Protein AF-A0A521C6M3-F1 (afdb_monomer_lite)

Secondary structure (DSSP, 8-state):
-PPPHHHHHHHHHHHHHHHHHHHHHHHHHHHHHHHHHHHHHTT--HHHHHHHH---HHHHHT-

Foldseek 3Di:
DDDDPVNVVVVVVVVVVVVVVVCVVVVLLVVLVVQLVVCVVVVDDLVVSCVVRVDDSVSSVVD

Sequence (63 aa):
MERSPEEIQQKIEWDHYAILQTAKREGLRAGVYNVARNLKNQGFTTETIKAATNLSIAEIKKL

Radius of gyration: 19.42 Å; chains: 1; bounding box: 49×16×44 Å

Structure (mmCIF, N/CA/C/O backbone):
data_AF-A0A521C6M3-F1
#
_entry.id   A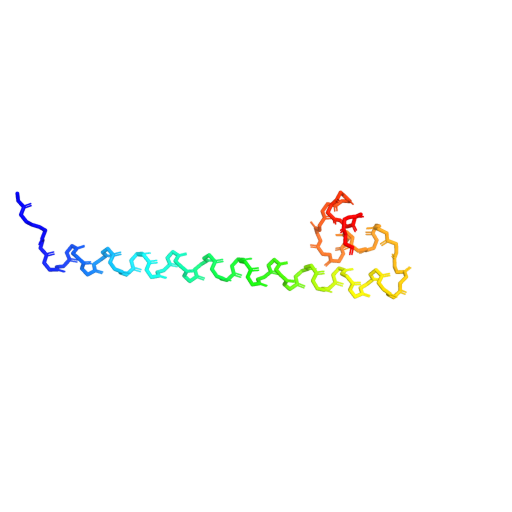F-A0A521C6M3-F1
#
loop_
_atom_site.group_PDB
_atom_site.id
_atom_site.type_symbol
_atom_site.label_atom_id
_atom_site.label_alt_id
_atom_site.label_comp_id
_atom_site.label_asym_id
_atom_site.label_entity_id
_atom_site.label_seq_id
_atom_site.pdbx_PDB_ins_code
_atom_site.Cartn_x
_atom_site.Cartn_y
_atom_site.Cartn_z
_atom_site.occupancy
_atom_site.B_iso_or_equiv
_atom_site.auth_seq_id
_atom_site.auth_comp_id
_atom_site.auth_asym_id
_atom_site.auth_atom_id
_atom_site.pdbx_PDB_model_num
ATOM 1 N N . MET A 1 1 ? 32.499 12.606 -27.042 1.00 68.25 1 MET A N 1
ATOM 2 C CA . MET A 1 1 ? 32.796 11.183 -26.791 1.00 68.25 1 MET A CA 1
ATOM 3 C C . MET A 1 1 ? 31.476 10.449 -26.815 1.00 68.25 1 MET A C 1
ATOM 5 O O . MET A 1 1 ? 30.570 10.861 -26.099 1.00 68.25 1 MET A O 1
ATOM 9 N N . GLU A 1 2 ? 31.335 9.464 -27.694 1.00 79.81 2 GLU A N 1
ATOM 10 C CA . GLU A 1 2 ? 30.194 8.547 -27.654 1.00 79.81 2 GLU A CA 1
ATOM 11 C C . GLU A 1 2 ? 30.384 7.580 -26.483 1.00 79.81 2 GLU A C 1
ATOM 13 O O . GLU A 1 2 ? 31.518 7.224 -26.161 1.00 79.81 2 GLU A O 1
ATOM 18 N N . ARG A 1 3 ? 29.285 7.219 -25.815 1.00 80.25 3 ARG A N 1
ATOM 19 C CA . ARG A 1 3 ? 29.310 6.250 -24.712 1.00 80.25 3 ARG A CA 1
ATOM 20 C C . ARG A 1 3 ? 29.677 4.874 -25.245 1.00 80.25 3 ARG A C 1
ATOM 22 O O . ARG A 1 3 ? 29.190 4.491 -26.310 1.00 80.25 3 ARG A O 1
ATOM 29 N N . SER A 1 4 ? 30.489 4.135 -24.501 1.00 92.38 4 SER A N 1
ATOM 30 C CA . SER A 1 4 ? 30.818 2.763 -24.865 1.00 92.38 4 SER A CA 1
ATOM 31 C C . SER A 1 4 ? 29.581 1.856 -24.731 1.00 92.38 4 SER A C 1
ATOM 33 O O . SER A 1 4 ? 28.654 2.166 -23.970 1.00 92.38 4 SER A O 1
ATOM 35 N N . PRO A 1 5 ? 29.530 0.724 -25.453 1.00 91.69 5 PRO A N 1
ATOM 36 C CA . PRO A 1 5 ? 28.463 -0.264 -25.298 1.00 91.69 5 PRO A CA 1
ATOM 37 C C . PRO A 1 5 ? 28.269 -0.727 -23.845 1.00 91.69 5 PRO A C 1
ATOM 39 O O . PRO A 1 5 ? 27.139 -0.925 -23.405 1.00 91.69 5 PRO A O 1
ATOM 42 N N . GLU A 1 6 ? 29.352 -0.841 -23.077 1.00 91.69 6 GLU A N 1
ATOM 43 C CA . GLU A 1 6 ? 29.327 -1.229 -21.665 1.00 91.69 6 GLU A CA 1
ATOM 44 C C . GLU A 1 6 ? 28.666 -0.156 -20.790 1.00 91.69 6 GLU A C 1
ATOM 46 O O . GLU A 1 6 ? 27.850 -0.483 -19.929 1.00 91.69 6 GLU A O 1
ATOM 51 N N . GLU A 1 7 ? 28.954 1.126 -21.034 1.00 89.75 7 GLU A N 1
ATOM 52 C CA . GLU A 1 7 ? 28.304 2.240 -20.328 1.00 89.75 7 GLU A CA 1
ATOM 53 C C . GLU A 1 7 ? 26.800 2.304 -20.636 1.00 89.75 7 GLU A C 1
ATOM 55 O O . GLU A 1 7 ? 25.983 2.626 -19.767 1.00 89.75 7 GLU A O 1
ATOM 60 N N . ILE A 1 8 ? 26.415 1.981 -21.874 1.00 91.50 8 ILE A N 1
ATOM 61 C CA . ILE A 1 8 ? 25.008 1.885 -22.277 1.00 91.50 8 ILE A CA 1
ATOM 62 C C . ILE A 1 8 ? 24.329 0.718 -21.550 1.00 91.50 8 ILE A C 1
ATOM 64 O O . ILE A 1 8 ? 23.244 0.899 -20.993 1.00 91.50 8 ILE A O 1
ATOM 68 N N . GLN A 1 9 ? 24.974 -0.449 -21.503 1.00 92.44 9 GLN A N 1
ATOM 69 C CA . GLN A 1 9 ? 24.450 -1.640 -20.836 1.00 92.44 9 GLN A CA 1
ATOM 70 C C . GLN A 1 9 ? 24.265 -1.419 -19.327 1.00 92.44 9 GLN A C 1
ATOM 72 O O . GLN A 1 9 ? 23.189 -1.688 -18.794 1.00 92.44 9 GLN A O 1
ATOM 77 N N . GLN A 1 10 ? 25.262 -0.846 -18.646 1.00 91.19 10 GLN A N 1
ATOM 78 C CA . GLN A 1 10 ? 25.165 -0.523 -17.217 1.00 91.19 10 GLN A CA 1
ATOM 79 C C . GLN A 1 10 ? 24.013 0.438 -16.920 1.00 91.19 10 GLN A C 1
ATOM 81 O O . GLN A 1 10 ? 23.290 0.267 -15.937 1.00 91.19 10 GLN A O 1
ATOM 86 N N . LYS A 1 11 ? 23.797 1.433 -17.790 1.00 93.44 11 LYS A N 1
ATOM 87 C CA . LYS A 1 11 ? 22.664 2.345 -17.643 1.00 93.44 11 LYS A CA 1
ATOM 88 C C . LYS A 1 11 ? 21.320 1.616 -17.756 1.00 93.44 11 LYS A C 1
ATOM 90 O O . LYS A 1 11 ? 20.429 1.885 -16.952 1.00 93.44 11 LYS A O 1
ATOM 95 N N . ILE A 1 12 ? 21.169 0.711 -18.723 1.00 93.69 12 ILE A N 1
ATOM 96 C CA . ILE A 1 12 ? 19.937 -0.076 -18.898 1.00 93.69 12 ILE A CA 1
ATOM 97 C C . ILE A 1 12 ? 19.662 -0.926 -17.653 1.00 93.69 12 ILE A C 1
ATOM 99 O O . ILE A 1 12 ? 18.531 -0.963 -17.170 1.00 93.69 12 ILE A O 1
ATOM 103 N N . GLU A 1 13 ? 20.688 -1.573 -17.103 1.00 93.75 13 GLU A N 1
ATOM 104 C CA . GLU A 1 13 ? 20.566 -2.392 -15.892 1.00 93.75 13 GLU A CA 1
ATOM 105 C C . GLU A 1 13 ? 20.148 -1.567 -14.671 1.00 93.75 13 GLU A C 1
ATOM 107 O O . GLU A 1 13 ? 19.272 -1.982 -13.907 1.00 93.75 13 GLU A O 1
ATOM 112 N N . TRP A 1 14 ? 20.718 -0.371 -14.507 1.00 94.75 14 TRP A N 1
ATOM 113 C CA . TRP A 1 14 ? 20.331 0.552 -13.440 1.00 94.75 14 TRP A CA 1
ATOM 114 C C . TRP A 1 14 ? 18.886 1.021 -13.574 1.00 94.75 14 TRP A C 1
ATOM 116 O O . TRP A 1 14 ? 18.143 0.995 -12.590 1.00 94.75 14 TRP A O 1
ATOM 126 N N . ASP A 1 15 ? 18.469 1.411 -14.780 1.00 94.19 15 ASP A N 1
ATOM 127 C CA . ASP A 1 15 ? 17.094 1.839 -15.039 1.00 94.19 15 ASP A CA 1
ATOM 128 C C . ASP A 1 15 ? 16.112 0.684 -14.766 1.00 94.19 15 ASP A C 1
ATOM 130 O O . ASP A 1 15 ? 15.100 0.868 -14.086 1.00 94.19 15 ASP A O 1
ATOM 134 N N . HIS A 1 16 ? 16.440 -0.531 -15.218 1.00 91.94 16 HIS A N 1
ATOM 135 C CA . HIS A 1 16 ? 15.638 -1.727 -14.969 1.00 91.94 16 HIS A CA 1
ATOM 136 C C . HIS A 1 16 ? 15.492 -2.019 -13.470 1.00 91.94 16 HIS A C 1
ATOM 138 O O . HIS A 1 16 ? 14.382 -2.235 -12.976 1.00 91.94 16 HIS A O 1
ATOM 144 N N . TYR A 1 17 ? 16.596 -1.971 -12.721 1.00 93.81 17 TYR A N 1
ATOM 145 C CA . TYR A 1 17 ? 16.574 -2.173 -11.276 1.00 93.81 17 TYR A CA 1
ATOM 146 C C . TYR A 1 17 ? 15.738 -1.102 -10.559 1.00 93.81 17 TYR A C 1
ATOM 148 O O . TYR A 1 17 ? 14.928 -1.430 -9.688 1.00 93.81 17 TYR A O 1
ATOM 156 N N . ALA A 1 18 ? 15.876 0.168 -10.947 1.00 92.69 18 ALA A N 1
ATOM 157 C CA . ALA A 1 18 ? 15.100 1.266 -10.375 1.00 92.69 18 ALA A CA 1
ATOM 158 C C . ALA A 1 18 ? 13.588 1.090 -10.606 1.00 92.69 18 ALA A C 1
ATOM 160 O O . ALA A 1 18 ? 12.790 1.286 -9.681 1.00 92.69 18 ALA A O 1
ATOM 161 N N . ILE A 1 19 ? 13.190 0.662 -11.808 1.00 92.94 19 ILE A N 1
ATOM 162 C CA . ILE A 1 19 ? 11.794 0.351 -12.141 1.00 92.94 19 ILE A CA 1
ATOM 163 C C . ILE A 1 19 ? 11.272 -0.790 -11.261 1.00 92.94 19 ILE A C 1
ATOM 165 O O . ILE A 1 19 ? 10.215 -0.649 -10.645 1.00 92.94 19 ILE A O 1
ATOM 169 N N . LEU A 1 20 ? 12.019 -1.892 -11.138 1.00 90.19 20 LEU A N 1
ATOM 170 C CA . LEU A 1 20 ? 11.608 -3.038 -10.321 1.00 90.19 20 LEU A CA 1
ATOM 171 C C . LEU A 1 20 ? 11.431 -2.673 -8.843 1.00 90.19 20 LEU A C 1
ATOM 173 O O . LEU A 1 20 ? 10.445 -3.071 -8.218 1.00 90.19 20 LEU A O 1
ATOM 177 N N . GLN A 1 21 ? 12.357 -1.897 -8.276 1.00 90.00 21 GLN A N 1
ATOM 178 C CA . GLN A 1 21 ? 12.253 -1.453 -6.883 1.00 90.00 21 GLN A CA 1
ATOM 179 C C . GLN A 1 21 ? 11.048 -0.535 -6.663 1.00 90.00 21 GLN A C 1
ATOM 181 O O . GLN A 1 21 ? 10.358 -0.644 -5.645 1.00 90.00 21 GLN A O 1
ATOM 186 N N . THR A 1 22 ? 10.758 0.332 -7.634 1.00 89.44 22 THR A N 1
ATOM 187 C CA . THR A 1 22 ? 9.593 1.221 -7.594 1.00 89.44 22 THR A CA 1
ATOM 188 C C . THR A 1 22 ? 8.301 0.412 -7.648 1.00 89.44 22 THR A C 1
ATOM 190 O O . THR A 1 22 ? 7.477 0.529 -6.742 1.00 89.44 22 THR A O 1
ATOM 193 N N . ALA A 1 23 ? 8.175 -0.501 -8.615 1.00 79.25 23 ALA A N 1
ATOM 194 C CA . ALA A 1 23 ? 7.019 -1.386 -8.752 1.00 79.25 23 ALA A CA 1
ATOM 195 C C . ALA A 1 23 ? 6.788 -2.237 -7.492 1.00 79.25 23 ALA A C 1
ATOM 197 O O . ALA A 1 23 ? 5.658 -2.372 -7.023 1.00 79.25 23 ALA A O 1
ATOM 198 N N . LYS A 1 24 ? 7.859 -2.761 -6.879 1.00 86.19 24 LYS A N 1
ATOM 199 C CA . LYS A 1 24 ? 7.780 -3.501 -5.611 1.00 86.19 24 LYS A CA 1
ATOM 200 C C . LYS A 1 24 ? 7.237 -2.631 -4.476 1.00 86.19 24 LYS A C 1
ATOM 202 O O . LYS A 1 24 ? 6.377 -3.077 -3.715 1.00 86.19 24 LYS A O 1
ATOM 207 N N . ARG A 1 25 ? 7.729 -1.395 -4.348 1.00 86.12 25 ARG A N 1
ATOM 208 C CA . ARG A 1 25 ? 7.287 -0.452 -3.311 1.00 86.12 25 ARG A CA 1
ATOM 209 C C . ARG A 1 25 ? 5.829 -0.040 -3.506 1.00 86.12 25 ARG A C 1
ATOM 211 O O . ARG A 1 25 ? 5.080 0.013 -2.532 1.00 86.12 25 ARG A O 1
ATOM 218 N N . GLU A 1 26 ? 5.427 0.237 -4.741 1.00 86.50 26 GLU A N 1
ATOM 219 C CA . GLU A 1 26 ? 4.052 0.601 -5.088 1.00 86.50 26 GLU A CA 1
ATOM 220 C C . GLU A 1 26 ? 3.087 -0.564 -4.877 1.00 86.50 26 GLU A C 1
ATOM 222 O O . GLU A 1 26 ? 2.053 -0.383 -4.235 1.00 86.50 26 GLU A O 1
ATOM 227 N N . GLY A 1 27 ? 3.454 -1.771 -5.314 1.00 85.06 27 GLY A N 1
ATOM 228 C CA . GLY A 1 27 ? 2.668 -2.9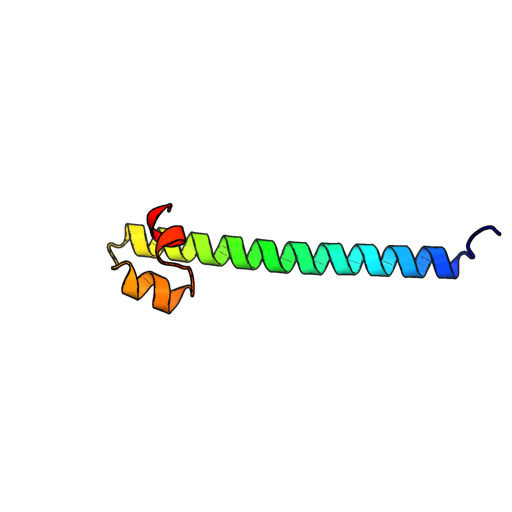83 -5.093 1.00 85.06 27 GLY A CA 1
ATOM 229 C C . GLY A 1 27 ? 2.476 -3.289 -3.608 1.00 85.06 27 GLY A C 1
ATOM 230 O O . GLY A 1 27 ? 1.355 -3.556 -3.171 1.00 85.06 27 GLY A O 1
ATOM 231 N N . LEU A 1 28 ? 3.537 -3.161 -2.801 1.00 86.06 28 LEU A N 1
ATOM 232 C CA . LEU A 1 28 ? 3.439 -3.293 -1.346 1.00 86.06 28 LEU A CA 1
ATOM 233 C C . LEU A 1 28 ? 2.472 -2.255 -0.763 1.00 86.06 28 LEU A C 1
ATOM 235 O O . LEU A 1 28 ? 1.601 -2.603 0.032 1.00 86.06 28 LEU A O 1
ATOM 239 N N . ARG A 1 29 ? 2.579 -0.988 -1.184 1.00 88.69 29 ARG A N 1
ATOM 240 C CA . ARG A 1 29 ? 1.702 0.088 -0.702 1.00 88.69 29 ARG A CA 1
ATOM 241 C C . ARG A 1 29 ? 0.239 -0.141 -1.096 1.00 88.69 29 ARG A C 1
ATOM 243 O O . ARG A 1 29 ? -0.646 0.053 -0.267 1.00 88.69 29 ARG A O 1
ATOM 250 N N . ALA A 1 30 ? -0.022 -0.596 -2.320 1.00 87.56 30 ALA A N 1
ATOM 251 C CA . ALA A 1 30 ? -1.362 -0.965 -2.773 1.00 87.56 30 ALA A CA 1
ATOM 252 C C . ALA A 1 30 ? -1.943 -2.123 -1.941 1.00 87.56 30 ALA A C 1
ATOM 254 O O . ALA A 1 30 ? -3.097 -2.060 -1.516 1.00 87.56 30 ALA A O 1
ATOM 255 N N . GLY A 1 31 ? -1.126 -3.136 -1.633 1.00 89.06 31 GLY A N 1
ATOM 256 C CA . GLY A 1 31 ? -1.496 -4.232 -0.736 1.00 89.06 31 GLY A CA 1
ATOM 257 C C . GLY A 1 31 ? -1.884 -3.742 0.663 1.00 89.06 31 GLY A C 1
ATOM 258 O O . GLY A 1 31 ? -2.942 -4.113 1.172 1.00 89.06 31 GLY A O 1
ATOM 259 N N . VAL A 1 32 ? -1.086 -2.844 1.248 1.00 92.19 32 VAL A N 1
ATOM 260 C CA . VAL A 1 32 ? -1.361 -2.231 2.560 1.00 92.19 32 VAL A CA 1
ATOM 261 C C . VAL A 1 32 ? -2.702 -1.484 2.565 1.00 92.19 32 VAL A C 1
ATOM 263 O O . VAL A 1 32 ? -3.495 -1.663 3.491 1.00 92.19 32 VAL A O 1
ATOM 266 N N . TYR A 1 33 ? -3.012 -0.704 1.524 1.00 92.50 33 TYR A N 1
ATOM 267 C CA . TYR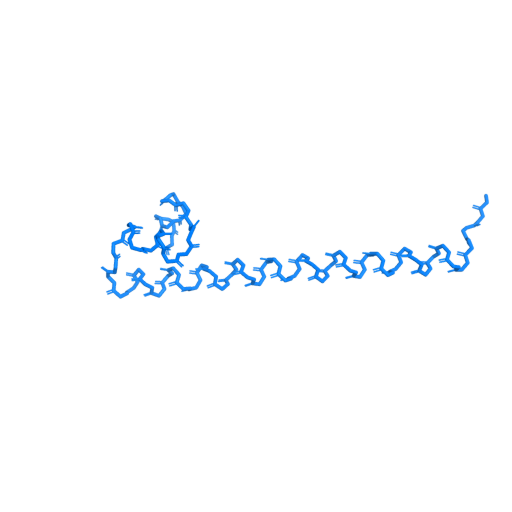 A 1 33 ? -4.308 -0.019 1.422 1.00 92.50 33 TYR A CA 1
ATOM 268 C C . TYR A 1 33 ? -5.489 -0.980 1.250 1.00 92.50 33 TYR A C 1
ATOM 270 O O . TYR A 1 33 ? -6.555 -0.736 1.815 1.00 92.50 33 TYR A O 1
ATOM 278 N N . ASN A 1 34 ? -5.316 -2.077 0.510 1.00 93.81 34 ASN A N 1
ATOM 279 C CA . ASN A 1 34 ? -6.361 -3.092 0.364 1.00 93.81 34 ASN A CA 1
ATOM 280 C C . ASN A 1 34 ? -6.672 -3.774 1.701 1.00 93.81 34 ASN A C 1
ATOM 282 O O . ASN A 1 34 ? -7.842 -3.911 2.059 1.00 93.81 34 ASN A O 1
ATOM 286 N N . VAL A 1 35 ? -5.642 -4.130 2.476 1.00 93.25 35 VAL A N 1
ATOM 287 C CA . VAL A 1 35 ? -5.814 -4.662 3.838 1.00 93.25 35 VAL A CA 1
ATOM 288 C C . VAL A 1 35 ? -6.538 -3.645 4.721 1.00 93.25 35 VAL A C 1
ATOM 290 O O . VAL A 1 35 ? -7.528 -3.990 5.363 1.00 93.25 35 VAL A O 1
ATOM 293 N N . ALA A 1 36 ? -6.109 -2.380 4.706 1.00 94.88 36 ALA A N 1
ATOM 294 C CA . ALA A 1 36 ? -6.736 -1.322 5.495 1.00 94.88 36 ALA A CA 1
ATOM 295 C C . ALA A 1 36 ? -8.225 -1.126 5.155 1.00 94.88 36 ALA A C 1
ATOM 297 O O . ALA A 1 36 ? -9.052 -0.997 6.059 1.00 94.88 36 ALA A O 1
ATOM 298 N N . ARG A 1 37 ? -8.584 -1.151 3.863 1.00 94.75 37 ARG A N 1
ATOM 299 C CA . ARG A 1 37 ? -9.977 -1.044 3.402 1.00 94.75 37 ARG A CA 1
ATOM 300 C C . ARG A 1 37 ? -10.816 -2.238 3.856 1.00 94.75 37 ARG A C 1
ATOM 302 O O . ARG A 1 37 ? -11.930 -2.047 4.332 1.00 94.75 37 ARG A O 1
ATOM 309 N N . ASN A 1 38 ? -10.278 -3.452 3.764 1.00 96.25 38 ASN A N 1
ATOM 310 C CA . ASN A 1 38 ? -10.975 -4.652 4.226 1.00 96.25 38 ASN A CA 1
ATOM 311 C C . ASN A 1 38 ? -11.247 -4.605 5.734 1.00 96.25 38 ASN A C 1
ATOM 313 O O . ASN A 1 38 ? -12.370 -4.870 6.155 1.00 96.25 38 ASN A O 1
ATOM 317 N N . LEU A 1 39 ? -10.260 -4.201 6.538 1.00 95.12 39 LEU A N 1
ATOM 318 C CA . LEU A 1 39 ? -10.430 -4.038 7.985 1.00 95.12 39 LEU A CA 1
ATOM 319 C C . LEU A 1 39 ? -11.465 -2.952 8.321 1.00 95.12 39 LEU A C 1
ATOM 321 O O . LEU A 1 39 ? -12.301 -3.146 9.201 1.00 95.12 39 LEU A O 1
ATOM 325 N N . LYS A 1 40 ? -11.463 -1.832 7.586 1.00 93.81 40 LYS A N 1
ATOM 326 C CA . LYS A 1 40 ? -12.489 -0.789 7.729 1.00 93.81 40 LYS A CA 1
ATOM 327 C C . LYS A 1 40 ? -13.887 -1.330 7.427 1.00 93.81 40 LYS A C 1
ATOM 329 O O . LYS A 1 40 ? -14.808 -1.095 8.203 1.00 93.81 40 LYS A O 1
ATOM 334 N N . ASN A 1 41 ? -14.037 -2.092 6.345 1.00 95.44 41 ASN A N 1
ATOM 335 C CA . ASN A 1 41 ? -15.310 -2.708 5.961 1.00 95.44 41 ASN A CA 1
ATOM 336 C C . ASN A 1 41 ? -15.800 -3.749 6.981 1.00 95.44 41 ASN A C 1
ATOM 338 O O . ASN A 1 41 ? -17.000 -3.954 7.116 1.00 95.44 41 ASN A O 1
ATOM 342 N N . GLN A 1 42 ? -14.883 -4.380 7.717 1.00 96.06 42 GLN A N 1
ATOM 343 C CA . GLN A 1 42 ? -15.192 -5.285 8.829 1.00 96.06 42 GLN A CA 1
ATOM 344 C C . GLN A 1 42 ? -15.546 -4.550 10.136 1.00 96.06 42 GLN A C 1
ATOM 346 O O . GLN A 1 42 ? -15.904 -5.197 11.115 1.00 96.06 42 GLN A O 1
ATOM 351 N N . GLY A 1 43 ? -15.463 -3.214 10.167 1.00 95.69 43 GLY A N 1
ATOM 352 C CA . GLY A 1 43 ? -15.835 -2.397 11.324 1.00 95.69 43 GLY A CA 1
ATOM 353 C C . GLY A 1 43 ? -14.727 -2.197 12.362 1.00 95.69 43 GLY A C 1
ATOM 354 O O . GLY A 1 43 ? -15.015 -1.746 13.469 1.00 95.69 43 GLY A O 1
ATOM 355 N N . PHE A 1 44 ? -13.465 -2.508 12.038 1.00 96.44 44 PHE A N 1
ATOM 356 C CA . PHE A 1 44 ? -12.346 -2.257 12.951 1.00 96.44 44 PHE A CA 1
ATOM 357 C C . PHE A 1 44 ? -12.102 -0.760 13.178 1.00 96.44 44 PHE A C 1
ATOM 359 O O . PHE A 1 44 ? -12.317 0.074 12.293 1.00 96.44 44 PHE A O 1
ATOM 366 N N . THR A 1 45 ? -11.602 -0.416 14.369 1.00 96.00 45 THR A N 1
ATOM 367 C CA . THR A 1 45 ? -11.294 0.973 14.718 1.00 96.00 45 THR A CA 1
ATOM 368 C C . THR A 1 45 ? -10.077 1.491 13.958 1.00 96.00 45 THR A C 1
ATOM 370 O O . THR A 1 45 ? -9.238 0.740 13.449 1.00 96.00 45 THR A O 1
ATOM 373 N N . THR A 1 46 ? -9.951 2.818 13.906 1.00 94.75 46 THR A N 1
ATOM 374 C CA . THR A 1 46 ? -8.827 3.461 13.218 1.00 94.75 46 THR A CA 1
ATOM 375 C C . THR A 1 46 ? -7.491 3.128 13.891 1.00 94.75 46 THR A C 1
ATOM 377 O O . THR A 1 46 ? -6.484 2.973 13.201 1.00 94.75 46 THR A O 1
ATOM 380 N N . GLU A 1 47 ? -7.468 2.957 15.217 1.00 95.06 47 GLU A N 1
ATOM 381 C CA . GLU A 1 47 ? -6.285 2.520 15.963 1.00 95.06 47 GLU A CA 1
ATOM 382 C C . GLU A 1 47 ? -5.849 1.103 15.575 1.00 95.06 47 GLU A C 1
ATOM 384 O O . GLU A 1 47 ? -4.661 0.877 15.340 1.00 95.06 47 GLU A O 1
ATOM 389 N N . THR A 1 48 ? -6.792 0.162 15.446 1.00 94.25 48 THR A N 1
ATOM 390 C CA . THR A 1 48 ? -6.488 -1.218 15.041 1.00 94.25 48 THR A CA 1
ATOM 391 C C . THR A 1 48 ? -5.950 -1.274 13.615 1.00 94.25 48 THR A C 1
ATOM 393 O O . THR A 1 48 ? -4.945 -1.937 13.357 1.00 94.25 48 THR A O 1
ATOM 396 N N . ILE A 1 49 ? -6.562 -0.530 12.689 1.00 94.56 49 ILE A N 1
ATOM 397 C CA . ILE A 1 49 ? -6.099 -0.468 11.297 1.00 94.56 49 ILE A CA 1
ATOM 398 C C . ILE A 1 49 ? -4.694 0.141 11.229 1.00 94.56 49 ILE A C 1
ATOM 400 O O . ILE A 1 49 ? -3.831 -0.387 10.525 1.00 94.56 49 ILE A O 1
ATOM 404 N N . LYS A 1 50 ? -4.425 1.206 11.995 1.00 94.56 50 LYS A N 1
ATOM 405 C CA . LYS A 1 50 ? -3.092 1.817 12.098 1.00 94.56 50 LYS A CA 1
ATOM 406 C C . LYS A 1 50 ? -2.051 0.819 12.601 1.00 94.56 50 LYS A C 1
ATOM 408 O O . LYS A 1 50 ? -0.982 0.730 12.007 1.00 94.56 50 LYS A O 1
ATOM 413 N N . ALA A 1 51 ? -2.359 0.060 13.651 1.00 92.75 51 ALA A N 1
ATOM 414 C CA . ALA A 1 51 ? -1.442 -0.942 14.190 1.00 92.75 51 ALA A CA 1
ATOM 415 C C . ALA A 1 51 ? -1.138 -2.064 13.180 1.00 92.75 51 ALA A C 1
ATOM 417 O O . ALA A 1 51 ? 0.003 -2.505 13.083 1.00 92.75 51 ALA A O 1
ATOM 418 N N . ALA A 1 52 ? -2.134 -2.491 12.397 1.00 90.44 52 ALA A N 1
ATOM 419 C CA . ALA A 1 52 ? -1.985 -3.579 11.429 1.00 90.44 52 ALA A CA 1
ATOM 420 C C . ALA A 1 52 ? -1.290 -3.169 10.117 1.00 90.44 52 ALA A C 1
ATOM 422 O O . ALA A 1 52 ? -0.686 -4.004 9.450 1.00 90.44 52 ALA A O 1
ATOM 423 N N . THR A 1 53 ? -1.402 -1.901 9.714 1.00 91.50 53 THR A N 1
ATOM 424 C CA . THR A 1 53 ? -0.995 -1.441 8.369 1.00 91.50 53 THR A CA 1
ATOM 425 C C . THR A 1 53 ? 0.103 -0.385 8.386 1.00 91.50 53 THR A C 1
ATOM 427 O O . THR A 1 53 ? 0.660 -0.055 7.341 1.00 91.50 53 THR A O 1
ATOM 430 N N . ASN A 1 54 ? 0.410 0.156 9.567 1.00 92.44 54 ASN A N 1
ATOM 431 C CA . ASN A 1 54 ? 1.319 1.278 9.779 1.00 92.44 54 ASN A CA 1
ATOM 432 C C . ASN A 1 54 ? 0.952 2.548 8.979 1.00 92.44 54 ASN A C 1
ATOM 434 O O . ASN A 1 54 ? 1.782 3.440 8.799 1.00 92.44 54 ASN A O 1
ATOM 438 N N . LEU A 1 55 ? -0.292 2.646 8.495 1.00 92.12 55 LEU A N 1
ATOM 439 C CA . LEU A 1 55 ? -0.815 3.848 7.852 1.00 92.12 55 LEU A CA 1
ATOM 440 C C . LEU A 1 55 ? -1.079 4.940 8.887 1.00 92.12 55 LEU A C 1
ATOM 442 O O . LEU A 1 55 ? -1.458 4.680 10.032 1.00 92.12 55 LEU A O 1
ATOM 446 N N . SER A 1 56 ? -0.946 6.194 8.468 1.00 93.88 56 SER A N 1
ATOM 447 C CA . SER A 1 56 ? -1.365 7.311 9.307 1.00 93.88 56 SER A CA 1
ATOM 448 C C . SER A 1 56 ? -2.890 7.339 9.474 1.00 93.88 56 SER A C 1
ATOM 450 O O . SER A 1 56 ? -3.652 6.920 8.603 1.00 93.88 56 SER A O 1
ATOM 452 N N . ILE A 1 57 ? -3.362 7.925 10.578 1.00 92.81 57 ILE A N 1
ATOM 453 C CA . ILE A 1 57 ? -4.801 8.140 10.817 1.00 92.81 57 ILE A CA 1
ATOM 454 C C . ILE A 1 57 ? -5.434 8.938 9.663 1.00 92.81 57 ILE A C 1
ATOM 456 O O . ILE A 1 57 ? -6.571 8.677 9.277 1.00 92.81 57 ILE A O 1
ATOM 460 N N . ALA A 1 58 ? -4.696 9.893 9.088 1.00 94.06 58 ALA A N 1
ATOM 461 C CA . ALA A 1 58 ? -5.159 10.701 7.963 1.00 94.06 58 ALA A CA 1
ATOM 462 C C . ALA A 1 58 ? -5.366 9.870 6.687 1.00 94.06 58 ALA A C 1
ATOM 464 O O . ALA A 1 58 ? -6.331 10.099 5.964 1.00 94.06 58 ALA A O 1
ATOM 465 N N . GLU A 1 59 ? -4.486 8.904 6.416 1.00 92.50 59 GLU A N 1
ATOM 466 C CA . GLU A 1 59 ? -4.640 7.976 5.293 1.00 92.50 59 GLU A CA 1
ATOM 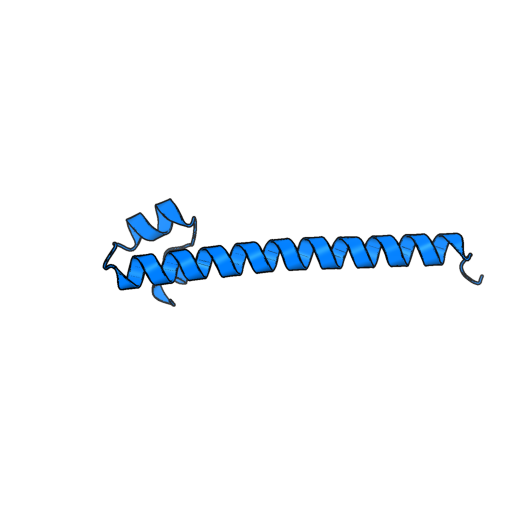467 C C . GLU A 1 59 ? -5.833 7.045 5.499 1.00 92.50 59 GLU A C 1
ATOM 469 O O . GLU A 1 59 ? -6.630 6.877 4.584 1.00 92.50 59 GLU A O 1
ATOM 474 N N . ILE A 1 60 ? -6.014 6.509 6.709 1.00 93.06 60 ILE A N 1
ATOM 475 C CA . ILE A 1 60 ? -7.118 5.588 7.018 1.00 93.06 60 ILE A CA 1
ATOM 476 C C . ILE A 1 60 ? -8.482 6.283 6.904 1.00 93.06 60 ILE A C 1
ATOM 478 O O . ILE A 1 60 ? -9.439 5.706 6.389 1.00 93.06 60 ILE A O 1
ATOM 482 N N . LYS A 1 61 ? -8.579 7.549 7.331 1.00 91.12 61 LYS A N 1
ATOM 483 C CA . LYS A 1 61 ? -9.812 8.346 7.212 1.00 91.12 61 LYS A CA 1
ATOM 484 C C . LYS A 1 61 ? -10.235 8.611 5.761 1.00 91.12 61 LYS A C 1
ATOM 486 O O . LYS A 1 61 ? -11.409 8.888 5.541 1.00 91.12 61 LYS A O 1
ATOM 491 N N . LYS A 1 62 ? -9.310 8.526 4.798 1.00 89.81 62 LYS A N 1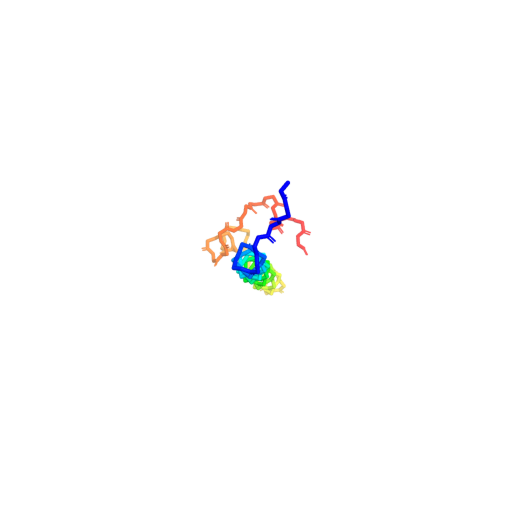
ATOM 492 C CA . LYS A 1 62 ? -9.573 8.727 3.361 1.00 89.81 62 LYS A CA 1
ATOM 493 C C . LYS A 1 62 ? -9.979 7.448 2.615 1.00 89.81 62 LYS A C 1
ATOM 495 O O . LYS A 1 62 ? -10.344 7.555 1.447 1.00 89.81 62 LYS A O 1
ATOM 500 N N . LEU A 1 63 ? -9.859 6.272 3.242 1.00 86.38 63 LEU A N 1
ATOM 501 C CA . LEU A 1 63 ? -10.241 4.980 2.646 1.00 86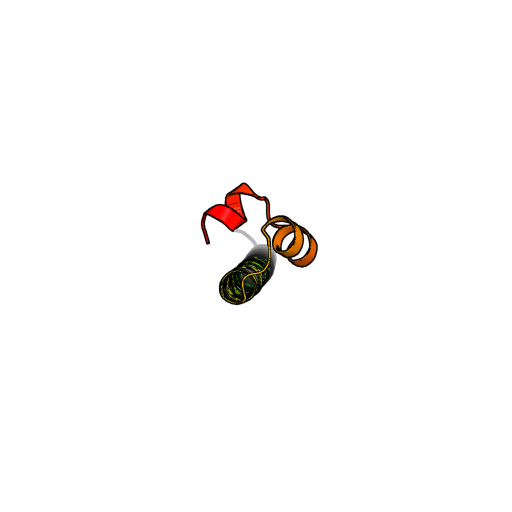.38 63 LEU A CA 1
ATOM 502 C C . LEU A 1 63 ? -11.748 4.811 2.538 1.00 86.38 63 LEU A C 1
ATOM 504 O O . LEU A 1 63 ? -12.166 4.061 1.634 1.00 86.38 63 LEU A O 1
#

Organism: NCBI:txid425512

pLDDT: mean 91.21, std 4.81, range [68.25, 96.44]